Protein AF-A0A1E4RQW2-F1 (afdb_monomer)

pLDDT: mean 87.11, std 9.73, range [39.59, 96.94]

Solvent-accessible surface area (backbone atoms only — not comparable to full-atom values): 6805 Å² total; per-residue (Å²): 132,86,66,51,67,45,65,56,79,88,33,64,82,71,50,57,70,27,85,50,69,66,62,46,50,51,45,43,63,71,71,52,48,35,50,39,88,89,77,69,39,34,31,96,37,62,63,49,35,53,51,22,44,45,75,74,67,39,77,63,44,60,58,42,50,74,72,67,43,56,70,39,65,43,89,88,51,91,55,52,20,76,39,72,68,57,31,52,51,46,39,36,74,75,66,65,45,63,91,82,54,69,83,58,40,54,80,63,31,57,80,86,126

InterPro domains:
  IPR013087 Zinc finger C2H2-type [PF12874] (34-53)
  IPR013087 Zinc finger C2H2-type [PS00028] (36-57)
  IPR013087 Zinc finger C2H2-type [PS00028] (74-95)
  IPR013087 Zinc finger C2H2-type [PS50157] (34-57)
  IPR013087 Zinc finger C2H2-type [SM00355] (4-32)
  IPR013087 Zinc finger C2H2-type [SM00355] (34-57)
  IPR013087 Zinc finger C2H2-type [SM00355] (72-95)
  IPR039258 Zinc finger protein 511 [PTHR21354] (3-103)

Sequence (113 aa):
MASIECSLPPCQYVHPRFSNSEEYELHVLTLHSFICKECNKRFPSEKILEIHIDENHNPFFVIQREKGHKIYQCFDCEKKCMDRKKRRLHMIDKHGYPKEYNFRIIDYGIKSV

Radius of gyration: 17.54 Å; Cα contacts (8 Å, |Δi|>4): 131; chains: 1; bounding box: 40×30×50 Å

Organism: NCBI:txid984485

Secondary structure (DSSP, 8-state):
-PPEE--STTGGGT--EESSHHHHHHHIIIIITTB-TTT--B-SSHHHHHHHHHHHT-HHHHHHHHTT---EE-SSSS-EESSHHHHHHHHHHHH---TTS-TTHHHH-PPP-

Structure (mmCIF, N/CA/C/O backbone):
data_AF-A0A1E4RQW2-F1
#
_entry.id   AF-A0A1E4RQW2-F1
#
loop_
_atom_site.group_PDB
_atom_site.id
_atom_site.type_symbol
_atom_site.label_atom_id
_atom_site.label_alt_id
_atom_site.label_comp_id
_atom_site.label_asym_id
_atom_site.label_entity_id
_atom_site.label_seq_id
_atom_site.pdbx_PDB_ins_code
_atom_site.Cartn_x
_atom_site.Cartn_y
_atom_site.Cartn_z
_atom_site.occupancy
_atom_site.B_iso_or_equiv
_atom_site.auth_seq_id
_atom_site.auth_comp_id
_atom_site.auth_asym_id
_atom_site.auth_atom_id
_atom_site.pdbx_PDB_model_num
ATOM 1 N N . MET A 1 1 ? 24.756 3.989 -33.441 1.00 49.69 1 MET A N 1
ATOM 2 C CA . MET A 1 1 ? 23.375 3.629 -33.062 1.00 49.69 1 MET A CA 1
ATOM 3 C C . MET A 1 1 ? 23.125 4.215 -31.686 1.00 49.69 1 MET A C 1
ATOM 5 O O . MET A 1 1 ? 23.983 4.041 -30.831 1.00 49.69 1 MET A O 1
ATOM 9 N N . ALA A 1 2 ? 22.056 4.989 -31.501 1.00 63.97 2 ALA A N 1
ATOM 10 C CA . ALA A 1 2 ? 21.735 5.562 -30.196 1.00 63.97 2 ALA A CA 1
ATOM 11 C C . ALA A 1 2 ? 21.135 4.462 -29.308 1.00 63.97 2 ALA A C 1
ATOM 13 O O . ALA A 1 2 ? 20.109 3.893 -29.660 1.00 63.97 2 ALA A O 1
ATOM 14 N N . SER A 1 3 ? 21.806 4.128 -28.207 1.00 74.44 3 SER A N 1
ATOM 15 C CA . SER A 1 3 ? 21.307 3.203 -27.186 1.00 74.44 3 SER A CA 1
ATOM 16 C C . SER A 1 3 ? 20.610 3.987 -26.081 1.00 74.44 3 SER A C 1
ATOM 18 O O . SER A 1 3 ? 21.156 4.986 -25.610 1.00 74.44 3 SER A O 1
ATOM 20 N N . ILE A 1 4 ? 19.438 3.527 -25.652 1.00 84.38 4 ILE A N 1
ATOM 21 C CA . ILE A 1 4 ? 18.673 4.133 -24.557 1.00 84.38 4 ILE A CA 1
ATOM 22 C C . ILE A 1 4 ? 19.165 3.508 -23.250 1.00 84.38 4 ILE A C 1
ATOM 24 O O . ILE A 1 4 ? 19.244 2.287 -23.150 1.00 84.38 4 ILE A O 1
ATOM 28 N N . GLU A 1 5 ? 19.527 4.317 -22.257 1.00 86.62 5 GLU A N 1
ATOM 29 C CA . GLU A 1 5 ? 20.038 3.845 -20.964 1.00 86.62 5 GLU A CA 1
ATOM 30 C C . GLU A 1 5 ? 19.098 4.275 -19.834 1.00 86.62 5 GLU A C 1
ATOM 32 O O . GLU A 1 5 ? 18.682 5.433 -19.783 1.00 86.62 5 GLU A O 1
ATOM 37 N N . CYS A 1 6 ? 18.778 3.357 -18.917 1.00 84.31 6 CYS A N 1
ATOM 38 C CA . CYS A 1 6 ? 18.030 3.698 -17.709 1.00 84.31 6 CYS A CA 1
ATOM 39 C C . CYS A 1 6 ? 18.975 3.999 -16.539 1.00 84.31 6 CYS A C 1
ATOM 41 O O . CYS A 1 6 ? 19.741 3.137 -16.115 1.00 84.31 6 CYS A O 1
ATOM 43 N N . SER A 1 7 ? 18.870 5.199 -15.968 1.00 82.06 7 SER A N 1
ATOM 44 C CA . SER A 1 7 ? 19.613 5.625 -14.771 1.00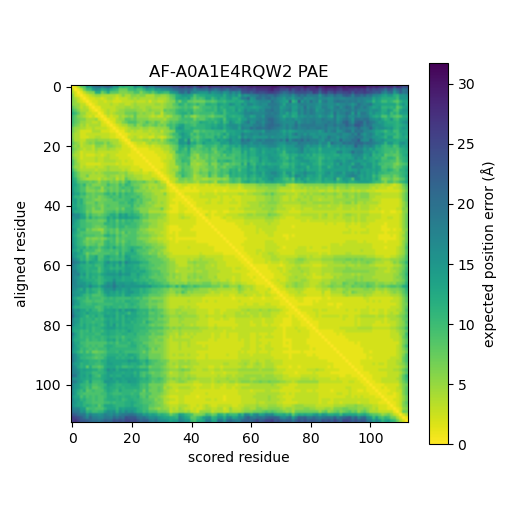 82.06 7 SER A CA 1
ATOM 45 C C . SER A 1 7 ? 18.716 5.866 -13.549 1.00 82.06 7 SER A C 1
ATOM 47 O O . SER A 1 7 ? 19.192 6.297 -12.499 1.00 82.06 7 SER A O 1
ATOM 49 N N . LEU A 1 8 ? 17.415 5.584 -13.658 1.00 74.38 8 LEU A N 1
ATOM 50 C CA . LEU A 1 8 ? 16.459 5.768 -12.567 1.00 74.38 8 LEU A CA 1
ATOM 51 C C . LEU A 1 8 ? 16.653 4.689 -11.487 1.00 74.38 8 LEU A C 1
ATOM 53 O O . LEU A 1 8 ? 16.938 3.544 -11.829 1.00 74.38 8 LEU A O 1
ATOM 57 N N . PRO A 1 9 ? 16.456 4.977 -10.189 1.00 69.62 9 PRO A N 1
ATOM 58 C CA . PRO A 1 9 ? 16.405 3.938 -9.158 1.00 69.62 9 PRO A CA 1
ATOM 59 C C . PRO A 1 9 ? 15.325 2.884 -9.489 1.00 69.62 9 PRO A C 1
ATOM 61 O O . PRO A 1 9 ? 14.214 3.268 -9.870 1.00 69.62 9 PRO A O 1
ATOM 64 N N . PRO A 1 10 ? 15.601 1.565 -9.375 1.00 69.19 10 PRO A N 1
ATOM 65 C CA . PRO A 1 10 ? 16.780 0.909 -8.788 1.00 69.19 10 PRO A CA 1
ATOM 66 C C . PRO A 1 10 ? 17.951 0.668 -9.765 1.00 69.19 10 PRO A C 1
ATOM 68 O O . PRO A 1 10 ? 18.965 0.087 -9.385 1.00 69.19 10 PRO A O 1
ATOM 71 N N . CYS A 1 11 ? 17.842 1.099 -11.018 1.00 79.44 11 CYS A N 1
ATOM 72 C CA . CYS A 1 11 ? 18.810 0.856 -12.090 1.00 79.44 11 CYS A CA 1
ATOM 73 C C . CYS A 1 11 ? 20.076 1.723 -12.030 1.00 79.44 11 CYS A C 1
ATOM 75 O O . CYS A 1 11 ? 20.992 1.488 -12.814 1.00 79.44 11 CYS A O 1
ATOM 77 N N . GLN A 1 12 ? 20.178 2.630 -11.054 1.00 74.88 12 GLN A N 1
ATOM 78 C CA . GLN A 1 12 ? 21.304 3.551 -10.827 1.00 74.88 12 GLN A CA 1
ATOM 79 C C . GLN A 1 12 ? 22.691 2.897 -10.648 1.00 74.88 12 GLN A C 1
ATOM 81 O O . GLN A 1 12 ? 23.685 3.605 -10.553 1.00 74.88 12 GLN A O 1
ATOM 86 N N . TYR A 1 13 ? 22.762 1.566 -10.530 1.00 73.88 13 TYR A N 1
ATOM 87 C CA . TYR A 1 13 ? 24.020 0.816 -10.423 1.00 73.88 13 TYR A CA 1
ATOM 88 C C . TYR A 1 13 ? 24.279 -0.113 -11.612 1.00 73.88 13 TYR A C 1
ATOM 90 O O . TYR A 1 13 ? 25.425 -0.448 -11.888 1.00 73.88 13 TYR A O 1
ATOM 98 N N . VAL A 1 14 ? 23.221 -0.556 -12.297 1.00 79.06 14 VAL A N 1
ATOM 99 C CA . VAL A 1 14 ? 23.304 -1.564 -13.369 1.00 79.06 14 VAL A CA 1
ATOM 100 C C . VAL A 1 14 ? 23.278 -0.906 -14.746 1.00 79.06 14 VAL A C 1
ATOM 102 O O . VAL A 1 14 ? 23.839 -1.465 -15.681 1.00 79.06 14 VAL A O 1
ATOM 105 N N . HIS A 1 15 ? 22.666 0.279 -14.863 1.00 80.69 15 HIS A N 1
ATOM 106 C CA . HIS A 1 15 ? 22.584 1.058 -16.100 1.00 80.69 15 HIS A CA 1
ATOM 107 C C . HIS A 1 15 ? 22.184 0.206 -17.318 1.00 80.69 15 HIS A C 1
ATOM 109 O O . HIS A 1 15 ? 22.949 0.099 -18.282 1.00 80.69 15 HIS A O 1
ATOM 115 N N . PRO A 1 16 ? 21.014 -0.466 -17.280 1.00 82.12 16 PRO A N 1
ATOM 116 C CA . PRO A 1 16 ? 20.593 -1.319 -18.375 1.00 82.12 16 PRO A CA 1
ATOM 117 C C . PRO A 1 16 ? 20.428 -0.486 -19.648 1.00 82.12 16 PRO A C 1
ATOM 119 O O . PRO A 1 16 ? 19.861 0.613 -19.633 1.00 82.12 16 PRO A O 1
ATOM 122 N N . ARG A 1 17 ? 20.959 -1.031 -20.744 1.00 86.06 17 ARG A N 1
ATOM 123 C CA . ARG A 1 17 ? 20.944 -0.421 -22.072 1.00 86.06 17 ARG A CA 1
ATOM 124 C C . ARG A 1 17 ? 20.010 -1.190 -22.985 1.00 86.06 17 ARG A C 1
ATOM 126 O O . ARG A 1 17 ? 20.056 -2.416 -23.028 1.00 86.06 17 ARG A O 1
ATOM 133 N N . PHE A 1 18 ? 19.226 -0.446 -23.744 1.00 86.62 18 PHE A N 1
ATOM 134 C CA . PHE A 1 18 ? 18.213 -0.954 -24.652 1.00 86.62 18 PHE A CA 1
ATOM 135 C C . PHE A 1 18 ? 18.507 -0.475 -26.068 1.00 86.62 18 PHE A C 1
ATOM 137 O O . PHE A 1 18 ? 19.002 0.640 -26.283 1.00 86.62 18 PHE A O 1
ATOM 144 N N . SER A 1 19 ? 18.215 -1.341 -27.035 1.00 85.06 19 SER A N 1
ATOM 145 C CA . SER A 1 19 ? 18.470 -1.062 -28.453 1.00 85.06 19 SER A CA 1
ATOM 146 C C . SER A 1 19 ? 17.272 -0.408 -29.147 1.00 85.06 19 SER A C 1
ATOM 148 O O . SER A 1 19 ? 17.432 0.173 -30.218 1.00 85.06 19 SER A O 1
ATOM 150 N N . ASN A 1 20 ? 16.081 -0.486 -28.546 1.00 86.31 20 ASN A N 1
ATOM 151 C CA . ASN A 1 20 ? 14.834 0.072 -29.064 1.00 86.31 20 ASN A CA 1
ATOM 152 C C . ASN A 1 20 ? 13.996 0.726 -27.941 1.00 86.31 20 ASN A C 1
ATOM 154 O O . ASN A 1 20 ? 14.242 0.508 -2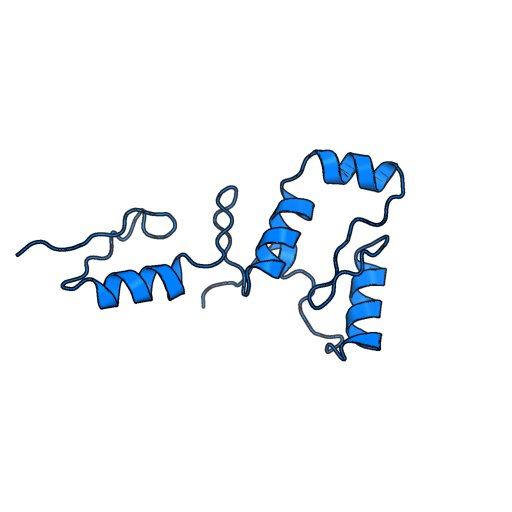6.753 1.00 86.31 20 ASN A O 1
ATOM 158 N N . SER A 1 21 ? 13.028 1.565 -28.334 1.00 86.12 21 SER A N 1
ATOM 159 C CA . SER A 1 21 ? 12.136 2.277 -27.398 1.00 86.12 21 SER A CA 1
ATOM 160 C C . SER A 1 21 ? 11.177 1.330 -26.675 1.00 86.12 21 SER A C 1
ATOM 162 O O . SER A 1 21 ? 10.910 1.515 -25.494 1.00 86.12 21 SER A O 1
ATOM 164 N N . GLU A 1 22 ? 10.692 0.292 -27.359 1.00 87.44 22 GLU A N 1
ATOM 165 C CA . GLU A 1 22 ? 9.684 -0.637 -26.831 1.00 87.44 22 GLU A CA 1
ATOM 166 C C . GLU A 1 22 ? 10.213 -1.467 -25.648 1.00 87.44 22 GLU A C 1
ATOM 168 O O . GLU A 1 22 ?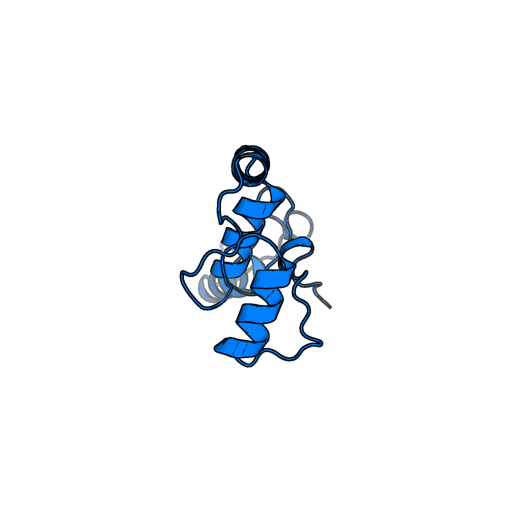 9.530 -1.613 -24.635 1.00 87.44 22 GLU A O 1
ATOM 173 N N . GLU A 1 23 ? 11.454 -1.958 -25.720 1.00 83.62 23 GLU A N 1
ATOM 174 C CA . GLU A 1 23 ? 12.124 -2.662 -24.619 1.00 83.62 23 GLU A CA 1
ATOM 175 C C . GLU A 1 23 ? 12.345 -1.745 -23.416 1.00 83.62 23 GLU A C 1
ATOM 177 O O . GLU A 1 23 ? 12.177 -2.175 -22.272 1.00 83.62 23 GLU A O 1
ATOM 182 N N . TYR A 1 24 ? 12.694 -0.478 -23.661 1.00 83.75 24 TYR A N 1
ATOM 183 C CA . TYR A 1 24 ? 12.843 0.510 -22.598 1.00 83.75 24 TYR A CA 1
ATOM 184 C C . TYR A 1 24 ? 11.497 0.830 -21.932 1.00 83.75 24 TYR A C 1
ATOM 186 O O . TYR A 1 24 ? 11.412 0.857 -20.705 1.00 83.75 24 TYR A O 1
ATOM 194 N N . GLU A 1 25 ? 10.424 1.012 -22.701 1.00 84.75 25 GLU A N 1
ATOM 195 C CA . GLU A 1 25 ? 9.079 1.235 -22.160 1.00 84.75 25 GLU A CA 1
ATOM 196 C C . GLU A 1 25 ? 8.596 0.039 -21.339 1.00 84.75 25 GLU A C 1
ATOM 198 O O . GLU A 1 25 ? 8.131 0.213 -20.211 1.00 84.75 25 GLU A O 1
ATOM 203 N N . LEU A 1 26 ? 8.782 -1.185 -21.843 1.00 83.50 26 LEU A N 1
ATOM 204 C CA . LEU A 1 26 ? 8.465 -2.398 -21.095 1.00 83.50 26 LEU A CA 1
ATOM 205 C C . LEU A 1 26 ? 9.293 -2.487 -19.807 1.00 83.50 26 LEU A C 1
ATOM 207 O O . LEU A 1 26 ? 8.758 -2.835 -18.755 1.00 83.50 26 LEU A O 1
ATOM 211 N N . HIS A 1 27 ? 10.577 -2.131 -19.847 1.00 83.19 27 HIS A N 1
ATOM 212 C CA . HIS A 1 27 ? 11.428 -2.045 -18.662 1.00 83.19 27 HIS A CA 1
ATOM 213 C C . HIS A 1 27 ? 10.891 -1.034 -17.640 1.00 83.19 27 HIS A C 1
ATOM 215 O O . HIS A 1 27 ? 10.753 -1.369 -16.464 1.00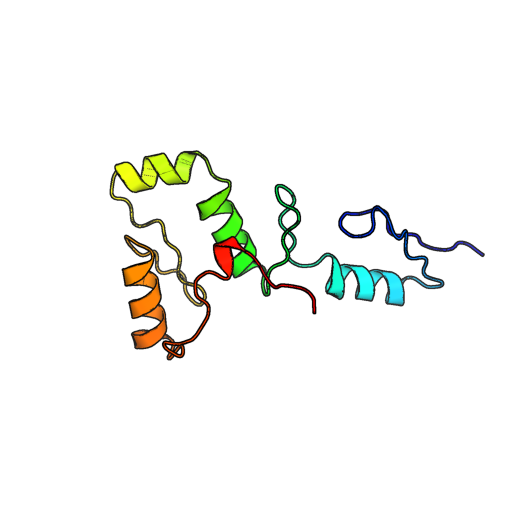 83.19 27 HIS A O 1
ATOM 221 N N . VAL A 1 28 ? 10.519 0.174 -18.066 1.00 78.94 28 VAL A N 1
ATOM 222 C CA . VAL A 1 28 ? 9.930 1.183 -17.173 1.00 78.94 28 VAL A CA 1
ATOM 223 C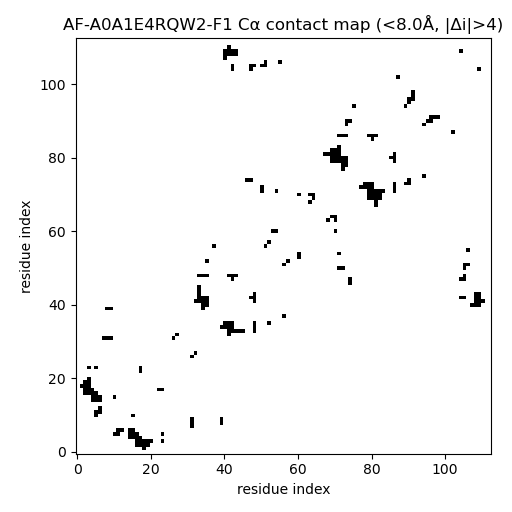 C . VAL A 1 28 ? 8.624 0.677 -16.569 1.00 78.94 28 VAL A C 1
ATOM 225 O O . VAL A 1 28 ? 8.450 0.727 -15.349 1.00 78.94 28 VAL A O 1
ATOM 228 N N . LEU A 1 29 ? 7.748 0.095 -17.384 1.00 77.62 29 LEU A N 1
ATOM 229 C CA . LEU A 1 29 ? 6.465 -0.432 -16.931 1.00 77.62 29 LEU A CA 1
ATOM 230 C C . LEU A 1 29 ? 6.610 -1.629 -15.986 1.00 77.62 29 LEU A C 1
ATOM 232 O O . LEU A 1 29 ? 5.778 -1.820 -15.100 1.00 77.62 29 LEU A O 1
ATOM 236 N N . THR A 1 30 ? 7.650 -2.439 -16.148 1.00 72.81 30 THR A N 1
ATOM 237 C CA . THR A 1 30 ? 7.845 -3.657 -15.354 1.00 72.81 30 THR A CA 1
ATOM 238 C C . THR A 1 30 ? 8.727 -3.452 -14.139 1.00 72.81 30 THR A C 1
ATOM 240 O O . THR A 1 30 ? 8.547 -4.182 -13.172 1.00 72.81 30 THR A O 1
ATOM 243 N N . LEU A 1 31 ? 9.672 -2.512 -14.151 1.00 73.06 31 LEU A N 1
ATOM 244 C CA . LEU A 1 31 ? 10.636 -2.325 -13.065 1.00 73.06 31 LEU A CA 1
ATOM 245 C C . LEU A 1 31 ? 10.461 -1.005 -12.332 1.00 73.06 31 LEU A C 1
ATOM 247 O O . LEU A 1 31 ? 10.666 -0.999 -11.125 1.00 73.06 31 LEU A O 1
ATOM 251 N N . HIS A 1 32 ? 10.035 0.064 -13.003 1.00 75.75 32 HIS A N 1
ATOM 252 C CA . HIS A 1 32 ? 9.850 1.379 -12.383 1.00 75.75 32 HIS A CA 1
ATOM 253 C C . HIS A 1 32 ? 8.399 1.685 -11.996 1.00 75.75 32 HIS A C 1
ATOM 255 O O . HIS A 1 32 ? 8.152 2.618 -11.227 1.00 75.75 32 HIS A O 1
ATOM 261 N N . SER A 1 33 ? 7.436 0.880 -12.450 1.00 79.06 33 SER A N 1
ATOM 262 C CA . SER A 1 33 ? 6.049 1.004 -12.003 1.00 79.06 33 SER A CA 1
ATOM 263 C C . SER A 1 33 ? 5.903 0.700 -10.513 1.00 79.06 33 SER A C 1
ATOM 265 O O . SER A 1 33 ? 6.353 -0.334 -10.009 1.00 79.06 33 SER A O 1
ATOM 267 N N . PHE A 1 34 ? 5.212 1.610 -9.827 1.00 86.56 34 PHE A N 1
ATOM 268 C CA . PHE A 1 34 ? 4.820 1.512 -8.420 1.00 86.56 34 PHE A CA 1
ATOM 269 C C . PHE A 1 34 ? 5.996 1.450 -7.429 1.00 86.56 34 PHE A C 1
ATOM 271 O O . PHE A 1 34 ? 5.948 0.724 -6.433 1.00 86.56 34 PHE A O 1
ATOM 278 N N . ILE A 1 35 ? 7.052 2.231 -7.678 1.00 87.12 35 ILE A N 1
ATOM 279 C CA . ILE A 1 35 ? 8.149 2.451 -6.725 1.00 87.12 35 ILE A CA 1
ATOM 280 C C . ILE A 1 35 ? 7.884 3.691 -5.864 1.00 87.12 35 ILE A C 1
ATOM 282 O O . ILE A 1 35 ? 7.543 4.761 -6.369 1.00 87.12 35 ILE A O 1
ATOM 286 N N . CYS A 1 36 ? 8.106 3.574 -4.555 1.00 89.69 36 CYS A N 1
ATOM 287 C CA . CYS A 1 36 ? 8.160 4.729 -3.665 1.00 89.69 36 CYS A CA 1
ATOM 288 C C . CYS A 1 36 ? 9.486 5.475 -3.837 1.00 89.69 36 CYS A C 1
ATOM 290 O O . CYS A 1 36 ? 10.545 4.910 -3.587 1.00 89.69 36 CYS A O 1
ATOM 292 N N . LYS A 1 37 ? 9.431 6.758 -4.203 1.00 86.00 37 LYS A N 1
ATOM 293 C CA . LYS A 1 37 ? 10.628 7.591 -4.416 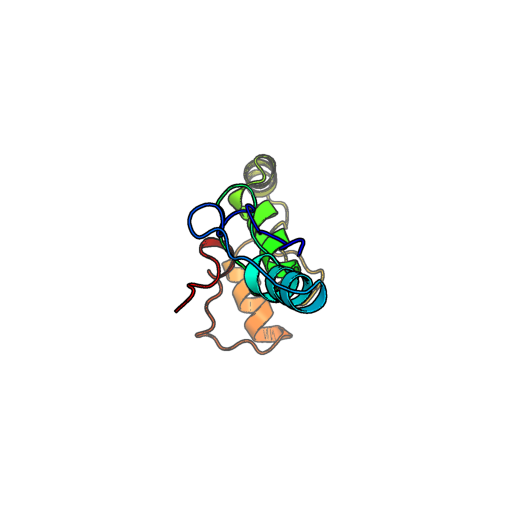1.00 86.00 37 LYS A CA 1
ATOM 294 C C . LYS A 1 37 ? 11.424 7.873 -3.135 1.00 86.00 37 LYS A C 1
ATOM 296 O O . LYS A 1 37 ? 12.624 8.094 -3.213 1.00 86.00 37 LYS A O 1
ATOM 301 N N . GLU A 1 38 ? 10.774 7.824 -1.972 1.00 87.62 38 GLU A N 1
ATOM 302 C CA . GLU A 1 38 ? 11.407 8.105 -0.675 1.00 87.62 38 GLU A CA 1
ATOM 303 C C . GLU A 1 38 ? 12.234 6.917 -0.159 1.00 87.62 38 GLU A C 1
ATOM 305 O O . GLU A 1 38 ? 13.321 7.095 0.382 1.00 87.62 38 GLU A O 1
ATOM 310 N N . CYS A 1 39 ? 11.728 5.687 -0.310 1.00 89.69 39 CYS A N 1
ATOM 311 C CA . CYS A 1 39 ? 12.372 4.488 0.242 1.00 89.69 39 CYS A CA 1
ATOM 312 C C . CYS A 1 39 ? 12.789 3.443 -0.803 1.00 89.69 39 CYS A C 1
ATOM 314 O O . CYS A 1 39 ? 13.296 2.385 -0.433 1.00 89.69 39 CYS A O 1
ATOM 316 N N . ASN A 1 40 ? 12.569 3.718 -2.092 1.00 86.19 40 ASN A N 1
ATOM 317 C CA . ASN A 1 40 ? 12.866 2.848 -3.236 1.00 86.19 40 ASN A CA 1
ATOM 318 C C . ASN A 1 40 ? 12.248 1.438 -3.156 1.00 86.19 40 ASN A C 1
ATOM 320 O O . ASN A 1 40 ? 12.692 0.514 -3.836 1.00 86.19 40 ASN A O 1
ATOM 324 N N . LYS A 1 41 ? 11.201 1.256 -2.339 1.00 87.38 41 LYS A N 1
ATOM 325 C CA . LYS A 1 41 ? 10.440 0.002 -2.266 1.00 87.38 41 LYS A CA 1
ATOM 326 C C . LYS A 1 41 ? 9.453 -0.087 -3.418 1.00 87.38 41 LYS A C 1
ATOM 328 O O . LYS A 1 41 ? 8.831 0.908 -3.786 1.00 87.38 41 LYS A O 1
ATOM 333 N N . ARG A 1 42 ? 9.273 -1.299 -3.937 1.00 86.75 42 ARG A N 1
ATOM 334 C CA . ARG A 1 42 ? 8.342 -1.596 -5.025 1.00 86.75 42 ARG A CA 1
ATOM 335 C C . ARG A 1 42 ? 7.032 -2.167 -4.494 1.00 86.75 42 ARG A C 1
ATOM 337 O O . ARG A 1 42 ? 7.043 -2.956 -3.553 1.00 86.75 42 ARG A O 1
ATOM 344 N N . PHE A 1 43 ? 5.918 -1.826 -5.127 1.00 89.31 43 PHE A N 1
ATOM 345 C CA . PHE A 1 43 ? 4.580 -2.260 -4.736 1.00 89.31 43 PHE A CA 1
ATOM 346 C C . PHE A 1 43 ? 3.853 -2.952 -5.899 1.00 89.31 43 PHE A C 1
ATOM 348 O O . PHE A 1 43 ? 4.218 -2.763 -7.058 1.00 89.31 43 PHE A O 1
ATOM 355 N N . PRO A 1 44 ? 2.850 -3.801 -5.613 1.00 86.31 44 PRO A N 1
ATOM 356 C CA . PRO A 1 44 ? 2.157 -4.573 -6.646 1.00 86.31 44 PRO A CA 1
ATOM 357 C C . PRO A 1 44 ? 1.149 -3.746 -7.457 1.00 86.31 44 PRO A C 1
ATOM 359 O O . PRO A 1 44 ? 0.732 -4.181 -8.524 1.00 86.31 44 PRO A O 1
ATOM 362 N N . SER A 1 45 ? 0.727 -2.584 -6.954 1.00 88.38 45 SER A N 1
ATOM 363 C CA . SER A 1 45 ? -0.211 -1.692 -7.634 1.00 88.38 45 SER A CA 1
ATOM 364 C C . SER A 1 45 ? -0.039 -0.250 -7.166 1.00 88.38 45 SER A C 1
ATOM 366 O O . SER A 1 45 ? 0.485 0.001 -6.075 1.00 88.38 45 SER A O 1
ATOM 368 N N . GLU A 1 46 ? -0.539 0.688 -7.971 1.00 89.38 46 GLU A N 1
ATOM 369 C CA . GLU A 1 46 ? -0.598 2.114 -7.634 1.00 89.38 46 GLU A CA 1
ATOM 370 C C . GLU A 1 46 ? -1.304 2.336 -6.302 1.00 89.38 46 GLU A C 1
ATOM 372 O O . GLU A 1 46 ? -0.779 3.011 -5.422 1.00 89.38 46 GLU A O 1
ATOM 377 N N . LYS A 1 47 ? -2.440 1.662 -6.098 1.00 91.50 47 LYS A N 1
ATOM 378 C CA . LYS A 1 47 ? -3.227 1.802 -4.877 1.00 91.50 47 LYS A CA 1
ATOM 379 C C . LYS A 1 47 ? -2.436 1.461 -3.619 1.00 91.50 47 LYS A C 1
ATOM 381 O O . LYS A 1 47 ? -2.517 2.158 -2.611 1.00 91.50 47 LYS A O 1
ATOM 386 N N . ILE A 1 48 ? -1.660 0.381 -3.663 1.00 92.94 48 ILE A N 1
ATOM 387 C CA . ILE A 1 48 ? -0.835 -0.031 -2.525 1.00 92.94 48 ILE A CA 1
ATOM 388 C C . ILE A 1 48 ? 0.329 0.945 -2.320 1.00 92.94 48 ILE A C 1
ATOM 390 O O . ILE A 1 48 ? 0.668 1.229 -1.171 1.00 92.94 48 ILE A O 1
ATOM 394 N N . LEU A 1 49 ? 0.906 1.486 -3.399 1.00 93.44 49 LEU A N 1
ATOM 395 C CA . LEU A 1 49 ? 1.922 2.536 -3.314 1.00 93.44 49 LEU A CA 1
ATOM 396 C C . LEU A 1 49 ? 1.362 3.816 -2.667 1.00 93.44 49 LEU A C 1
ATOM 398 O O . LEU A 1 49 ? 1.993 4.358 -1.764 1.00 93.44 49 LEU A O 1
ATOM 402 N N . GLU A 1 50 ? 0.184 4.283 -3.077 1.00 93.12 50 GLU A N 1
ATOM 403 C CA . GLU A 1 50 ? -0.468 5.458 -2.481 1.00 93.12 50 GLU A CA 1
ATOM 404 C C . GLU A 1 50 ? -0.692 5.271 -0.979 1.00 93.12 50 GLU A C 1
ATOM 406 O O . GLU A 1 50 ? -0.326 6.127 -0.175 1.00 93.12 50 GLU A O 1
ATOM 411 N N . ILE A 1 51 ? -1.240 4.114 -0.591 1.00 94.94 51 ILE A N 1
ATOM 412 C CA . ILE A 1 51 ? -1.465 3.771 0.816 1.00 94.94 51 ILE A CA 1
ATOM 413 C C . ILE A 1 51 ? -0.137 3.714 1.570 1.00 94.94 51 ILE A C 1
ATOM 415 O O . ILE A 1 51 ? -0.052 4.173 2.706 1.00 94.94 51 ILE A O 1
ATOM 419 N N . HIS A 1 52 ? 0.913 3.166 0.961 1.00 94.88 52 HIS A N 1
ATOM 420 C CA . HIS A 1 52 ? 2.238 3.159 1.562 1.00 94.88 52 HIS A CA 1
ATOM 421 C C . HIS A 1 52 ? 2.750 4.580 1.829 1.00 94.88 52 HIS A C 1
ATOM 423 O O . HIS A 1 52 ? 3.210 4.845 2.941 1.00 94.88 52 HIS A O 1
ATOM 429 N N . ILE A 1 53 ? 2.651 5.479 0.845 1.00 94.25 53 ILE A N 1
ATOM 430 C CA . ILE A 1 53 ? 3.087 6.874 0.972 1.00 94.25 53 ILE A CA 1
ATOM 431 C C . ILE A 1 53 ? 2.306 7.567 2.091 1.00 94.25 53 ILE A C 1
ATOM 433 O O . ILE A 1 53 ? 2.917 8.173 2.971 1.00 94.25 53 ILE A O 1
ATOM 437 N N . ASP A 1 54 ? 0.979 7.428 2.113 1.00 93.62 54 ASP A N 1
ATOM 438 C CA . ASP A 1 54 ? 0.150 8.057 3.141 1.00 93.62 54 ASP A CA 1
ATOM 439 C C . ASP A 1 54 ? 0.455 7.495 4.538 1.00 93.62 54 ASP A C 1
ATOM 441 O O . ASP A 1 54 ? 0.640 8.245 5.486 1.00 93.62 54 ASP A O 1
ATOM 445 N N . GLU A 1 55 ? 0.603 6.180 4.698 1.00 93.81 55 GLU A N 1
ATOM 446 C CA . GLU A 1 55 ? 0.816 5.601 6.030 1.00 93.81 55 GLU A CA 1
ATOM 447 C C . GLU A 1 55 ? 2.248 5.715 6.566 1.00 93.81 55 GLU A C 1
ATOM 449 O O . GLU A 1 55 ? 2.432 5.684 7.784 1.00 93.81 55 GLU A O 1
ATOM 454 N N . ASN A 1 56 ? 3.259 5.773 5.692 1.00 93.06 56 ASN A N 1
ATOM 455 C CA . ASN A 1 56 ? 4.670 5.674 6.092 1.00 93.06 56 ASN A CA 1
ATOM 456 C C . ASN A 1 56 ? 5.471 6.956 5.856 1.00 93.06 56 ASN A C 1
ATOM 458 O O . ASN A 1 56 ? 6.486 7.150 6.522 1.00 93.06 56 ASN A O 1
ATOM 462 N N . HIS A 1 57 ? 5.044 7.812 4.928 1.00 92.88 57 HIS A N 1
ATOM 463 C CA . HIS A 1 57 ? 5.792 9.005 4.529 1.00 92.88 57 HIS A CA 1
ATOM 464 C C . HIS A 1 57 ? 5.025 10.312 4.762 1.00 92.88 57 HIS A C 1
ATOM 466 O O . HIS A 1 57 ? 5.650 11.368 4.811 1.00 92.88 57 HIS A O 1
ATOM 472 N N . ASN A 1 58 ? 3.703 10.279 4.966 1.00 92.50 58 ASN A N 1
ATOM 473 C CA . ASN A 1 58 ? 2.926 11.482 5.259 1.00 92.50 58 ASN A CA 1
ATOM 474 C C . ASN A 1 58 ? 3.014 11.858 6.758 1.00 92.50 58 ASN A C 1
ATOM 476 O O . ASN A 1 58 ? 2.419 11.178 7.602 1.00 92.50 58 ASN A O 1
ATOM 480 N N . PRO A 1 59 ? 3.674 12.974 7.131 1.00 88.44 59 PRO A N 1
ATOM 481 C CA . PRO A 1 59 ? 3.794 13.390 8.532 1.00 88.44 59 PRO A CA 1
ATOM 482 C C . PRO A 1 59 ? 2.439 13.742 9.167 1.00 88.44 59 PRO A C 1
ATOM 484 O O . PRO A 1 59 ? 2.254 13.594 10.376 1.00 88.44 59 PRO A O 1
ATOM 487 N N . PHE A 1 60 ? 1.448 14.145 8.366 1.00 91.00 60 PHE A N 1
ATOM 488 C CA . PHE A 1 60 ? 0.098 14.429 8.854 1.00 91.00 60 PHE A CA 1
ATOM 489 C C . PHE A 1 60 ? -0.691 13.163 9.187 1.00 91.00 60 PHE A C 1
ATOM 491 O O . PHE A 1 60 ? -1.709 13.248 9.877 1.00 91.00 60 PHE A O 1
ATOM 498 N N . PHE A 1 61 ? -0.245 11.989 8.736 1.00 90.44 61 PHE A N 1
ATOM 499 C CA . PHE A 1 61 ? -0.920 10.729 9.023 1.00 90.44 61 PHE A CA 1
ATOM 500 C C . PHE A 1 61 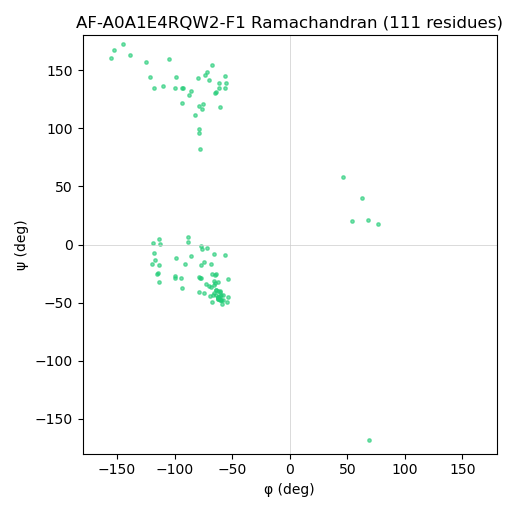? -0.973 10.453 10.527 1.00 90.44 61 PHE A C 1
ATOM 502 O O . PHE A 1 61 ? -2.028 10.119 11.067 1.00 90.44 61 PHE A O 1
ATOM 509 N N . VAL A 1 62 ? 0.141 10.677 11.231 1.00 87.25 62 VAL A N 1
ATOM 510 C CA . VAL A 1 62 ? 0.227 10.499 12.689 1.00 87.25 62 VAL A CA 1
ATOM 511 C C . VAL A 1 62 ? -0.729 11.449 13.408 1.00 87.25 62 VAL A C 1
ATOM 513 O O . VAL A 1 62 ? -1.498 11.012 14.261 1.00 87.25 62 VAL A O 1
ATOM 516 N N . ILE A 1 63 ? -0.764 12.715 12.992 1.00 90.56 63 ILE A N 1
ATOM 517 C CA . ILE A 1 63 ? -1.640 13.738 13.579 1.00 90.56 63 ILE A CA 1
ATOM 518 C C . ILE A 1 63 ? -3.117 13.370 13.382 1.00 90.56 63 ILE A C 1
ATOM 520 O O . ILE A 1 63 ? -3.921 13.453 14.309 1.00 90.56 63 ILE A O 1
ATOM 524 N N . GLN A 1 64 ? -3.504 12.945 12.177 1.00 90.31 64 GLN A N 1
ATOM 525 C CA . GLN A 1 64 ? -4.882 12.531 11.904 1.00 90.31 64 GLN A CA 1
ATOM 526 C C . GLN A 1 64 ? -5.272 11.271 12.684 1.00 90.31 64 GLN A C 1
ATOM 528 O O . GLN A 1 64 ? -6.413 11.155 13.138 1.00 90.31 64 GLN A O 1
ATOM 533 N N . ARG A 1 65 ? -4.323 10.349 12.877 1.00 89.25 65 ARG A N 1
ATOM 534 C CA . ARG A 1 65 ? -4.516 9.145 13.690 1.00 89.25 65 ARG A CA 1
ATOM 535 C C . ARG A 1 65 ? -4.801 9.504 15.143 1.00 89.25 65 ARG A C 1
ATOM 537 O O . ARG A 1 65 ? -5.738 8.965 15.722 1.00 89.25 65 ARG A O 1
ATOM 544 N N . GLU A 1 66 ? -4.019 10.415 15.717 1.00 89.12 66 GLU A N 1
ATOM 545 C CA . GLU A 1 66 ? -4.179 10.880 17.102 1.00 89.12 66 GLU A CA 1
ATOM 546 C C . GLU A 1 66 ? -5.498 11.626 17.314 1.00 89.12 66 GLU A C 1
ATOM 548 O O . GLU A 1 66 ? -6.136 11.472 18.351 1.00 89.12 66 GLU A O 1
ATOM 553 N N . LYS A 1 67 ? -5.975 12.345 16.291 1.00 91.00 67 LYS A N 1
ATOM 554 C CA . LYS A 1 67 ? -7.314 12.956 16.272 1.00 91.00 67 LYS A CA 1
ATOM 555 C C . LYS A 1 67 ? -8.461 11.945 16.120 1.00 91.00 67 LYS A C 1
ATOM 557 O O . LYS A 1 67 ? -9.624 12.339 16.130 1.00 91.00 67 LYS A O 1
ATOM 562 N N . GLY A 1 68 ? -8.170 10.652 15.956 1.00 88.81 68 GLY A N 1
ATOM 563 C CA . GLY A 1 68 ? -9.178 9.596 15.840 1.00 88.81 68 GLY A CA 1
ATOM 564 C C . GLY A 1 68 ? -9.872 9.522 14.476 1.00 88.81 68 GLY A C 1
ATOM 565 O O . GLY A 1 68 ? -10.940 8.913 14.360 1.00 88.81 68 GLY A O 1
ATOM 566 N N . HIS A 1 69 ? -9.297 10.122 13.429 1.00 90.62 69 HIS A N 1
ATOM 567 C CA . HIS A 1 69 ? -9.858 10.046 12.081 1.00 90.62 69 HIS A CA 1
ATOM 568 C C . HIS A 1 69 ? -9.683 8.647 11.470 1.00 90.62 69 HIS A C 1
ATOM 570 O O . HIS A 1 69 ? -8.700 7.942 11.702 1.00 90.62 69 HIS A O 1
ATOM 576 N N . LYS A 1 70 ? -10.634 8.247 10.619 1.00 91.94 70 LYS A N 1
ATOM 577 C CA . LYS A 1 70 ? -10.514 7.028 9.809 1.00 91.94 70 LYS A CA 1
ATOM 578 C C . LYS A 1 70 ? -9.610 7.317 8.614 1.00 91.94 70 LYS A C 1
ATOM 580 O O . LYS A 1 70 ? -10.064 7.885 7.624 1.00 91.94 70 LYS A O 1
ATOM 585 N N . ILE A 1 71 ? -8.350 6.919 8.715 1.00 93.00 71 ILE A N 1
ATOM 586 C CA . ILE A 1 71 ? -7.318 7.203 7.706 1.00 93.00 71 ILE A CA 1
ATOM 587 C C . ILE A 1 71 ? -6.802 5.954 6.985 1.00 93.00 71 ILE A C 1
ATOM 589 O O . ILE A 1 71 ? -6.266 6.060 5.892 1.00 93.00 71 ILE A O 1
ATOM 593 N N . TYR A 1 72 ? -7.023 4.755 7.532 1.00 94.19 72 TYR A N 1
ATOM 594 C CA . TYR A 1 72 ? -6.489 3.516 6.961 1.00 94.19 72 TYR A CA 1
ATOM 595 C C . TYR A 1 72 ? -7.319 3.050 5.766 1.00 94.19 72 TYR A C 1
ATOM 597 O O . TYR A 1 72 ? -8.342 2.383 5.938 1.00 94.19 72 TYR A O 1
ATOM 605 N N . GLN A 1 73 ? -6.899 3.391 4.554 1.00 95.44 73 GLN A N 1
ATOM 606 C CA . GLN A 1 73 ? -7.641 3.067 3.337 1.00 95.44 73 GLN A CA 1
ATOM 607 C C . GLN A 1 73 ? -7.625 1.563 3.019 1.00 95.44 73 GLN A C 1
ATOM 609 O O . GLN A 1 73 ? -6.621 0.876 3.233 1.00 95.44 73 GLN A O 1
ATOM 614 N N . CYS A 1 74 ? -8.760 1.046 2.541 1.00 95.50 74 CYS A N 1
ATOM 615 C CA . CYS A 1 74 ? -8.889 -0.306 2.002 1.00 95.50 74 CYS A CA 1
ATOM 616 C C . CYS A 1 74 ? -8.100 -0.462 0.691 1.00 95.50 74 CYS A C 1
ATOM 618 O O . CYS A 1 74 ? -7.856 0.514 -0.013 1.00 95.50 74 CYS A O 1
ATOM 620 N N . PHE A 1 75 ? -7.691 -1.693 0.380 1.00 93.81 75 PHE A N 1
ATOM 621 C CA . PHE A 1 75 ? -6.909 -1.986 -0.821 1.00 93.81 75 PHE A CA 1
ATOM 622 C C . PHE A 1 75 ? -7.773 -2.002 -2.090 1.00 93.81 75 PHE A C 1
ATOM 624 O O . PHE A 1 75 ? -7.280 -1.601 -3.136 1.00 93.81 75 PHE A O 1
ATOM 631 N N . ASP A 1 76 ? -9.060 -2.349 -1.971 1.00 92.00 76 ASP A N 1
ATOM 632 C CA . ASP A 1 76 ? -9.940 -2.585 -3.128 1.00 92.00 76 ASP A CA 1
ATOM 633 C C . ASP A 1 76 ? -11.132 -1.625 -3.214 1.00 92.00 76 ASP A C 1
ATOM 635 O O . ASP A 1 76 ? -11.894 -1.652 -4.178 1.00 92.00 76 ASP A O 1
ATOM 639 N N . CYS A 1 77 ? -11.347 -0.788 -2.197 1.00 93.94 77 CYS A N 1
ATOM 640 C CA . CYS A 1 77 ? -12.442 0.178 -2.201 1.00 93.94 77 CYS A CA 1
ATOM 641 C C . CYS A 1 77 ? -12.072 1.490 -1.502 1.00 93.94 77 CYS A C 1
ATOM 643 O O . CYS A 1 77 ? -11.033 1.627 -0.855 1.00 93.94 77 CYS A O 1
ATOM 645 N N . GLU A 1 78 ? -12.964 2.474 -1.593 1.00 93.19 78 GLU A N 1
ATOM 646 C CA . GLU A 1 78 ? -12.748 3.821 -1.053 1.00 93.19 78 GLU A CA 1
ATOM 647 C C . GLU A 1 78 ? -12.902 3.915 0.474 1.00 93.19 78 GLU A C 1
ATOM 649 O O . GLU A 1 78 ? -12.655 4.963 1.078 1.00 93.19 78 GLU A O 1
ATOM 654 N N . LYS A 1 79 ? -13.288 2.819 1.140 1.00 93.88 79 LYS A N 1
ATOM 655 C CA . LYS A 1 79 ? -13.523 2.817 2.583 1.00 93.88 79 LYS A CA 1
ATOM 656 C C . LYS A 1 79 ? -12.234 3.085 3.356 1.00 93.88 79 LYS A C 1
ATOM 658 O O . LYS A 1 79 ? -11.237 2.378 3.213 1.00 93.88 79 LYS A O 1
ATOM 663 N N . LYS A 1 80 ? -12.305 4.035 4.291 1.00 95.12 80 LYS A N 1
ATOM 664 C CA . LYS A 1 80 ? -11.268 4.262 5.302 1.00 95.12 80 LYS A CA 1
ATOM 665 C C . LYS A 1 80 ? -11.648 3.624 6.636 1.00 95.12 80 LYS A C 1
ATOM 667 O O . LYS A 1 80 ? -12.780 3.727 7.118 1.00 95.12 80 LYS A O 1
ATOM 672 N N . CYS A 1 81 ? -10.684 2.948 7.237 1.00 94.19 81 CYS A N 1
ATOM 673 C CA . CYS A 1 81 ? -10.788 2.247 8.505 1.00 94.19 81 CYS A CA 1
ATOM 674 C C . CYS A 1 81 ? -10.089 3.035 9.617 1.00 94.19 81 CYS A C 1
ATOM 676 O O . CYS A 1 81 ? -9.252 3.902 9.375 1.00 94.19 81 CYS A O 1
ATOM 678 N N . MET A 1 82 ? -10.461 2.731 10.858 1.00 92.50 82 MET A N 1
ATOM 679 C CA . MET A 1 82 ? -9.904 3.395 12.041 1.00 92.50 82 MET A CA 1
ATOM 680 C C . MET A 1 82 ? -8.507 2.880 12.404 1.00 92.50 82 MET A C 1
ATOM 682 O O . MET A 1 82 ? -7.703 3.629 12.938 1.00 92.50 82 MET A O 1
ATOM 686 N N . ASP A 1 83 ? -8.207 1.623 12.086 1.00 92.88 83 ASP A N 1
ATOM 687 C CA . ASP A 1 83 ? -6.911 1.005 12.344 1.00 92.88 83 ASP A CA 1
ATOM 688 C C . ASP A 1 83 ? -6.633 -0.114 11.323 1.00 92.88 83 ASP A C 1
ATOM 690 O O . ASP A 1 83 ? -7.525 -0.566 10.588 1.00 92.88 83 ASP A O 1
ATOM 694 N N . ARG A 1 84 ? -5.381 -0.587 11.290 1.00 93.44 84 ARG A N 1
ATOM 695 C CA . ARG A 1 84 ? -4.942 -1.662 10.386 1.00 93.44 84 ARG A CA 1
ATOM 696 C C . ARG A 1 84 ? -5.662 -2.990 10.634 1.00 93.44 84 ARG A C 1
ATOM 698 O O . ARG A 1 84 ? -5.883 -3.741 9.683 1.00 93.44 84 ARG A O 1
ATOM 705 N N . LYS A 1 85 ? -6.050 -3.290 11.880 1.00 94.19 85 LYS A N 1
ATOM 706 C CA . LYS A 1 85 ? -6.757 -4.530 12.241 1.00 94.19 85 LYS A CA 1
ATOM 707 C C . LYS A 1 85 ? -8.172 -4.523 11.662 1.00 94.19 85 LYS A C 1
ATOM 709 O O . LYS A 1 85 ? -8.579 -5.506 11.048 1.00 94.19 85 LYS A O 1
ATOM 714 N N . LYS A 1 86 ? -8.895 -3.408 11.775 1.00 95.44 86 LYS A N 1
ATOM 715 C CA . LYS A 1 86 ? -10.218 -3.211 11.170 1.00 95.44 86 LYS A CA 1
ATOM 716 C C . LYS A 1 86 ? -10.157 -3.243 9.652 1.00 95.44 86 LYS A C 1
ATOM 718 O O . LYS A 1 86 ? -11.029 -3.859 9.050 1.00 95.44 86 LYS A O 1
ATOM 723 N N . ARG A 1 87 ? -9.121 -2.660 9.035 1.00 95.88 87 ARG A N 1
ATOM 724 C CA . ARG A 1 87 ? -8.900 -2.825 7.592 1.00 95.88 87 ARG A CA 1
ATOM 725 C C . ARG A 1 87 ? -8.738 -4.294 7.219 1.00 95.88 87 ARG A C 1
ATOM 727 O O . ARG A 1 87 ? -9.433 -4.755 6.325 1.00 95.88 87 ARG A O 1
ATOM 734 N N . ARG A 1 88 ? -7.859 -5.032 7.906 1.00 95.50 88 ARG A N 1
ATOM 735 C CA . ARG A 1 88 ? -7.655 -6.466 7.643 1.00 95.50 88 ARG A CA 1
ATOM 736 C C . ARG A 1 88 ? -8.970 -7.238 7.724 1.00 95.50 88 ARG A C 1
ATOM 738 O O . ARG A 1 88 ? -9.294 -7.971 6.800 1.00 95.50 88 ARG A O 1
ATOM 745 N N . LEU A 1 89 ? -9.741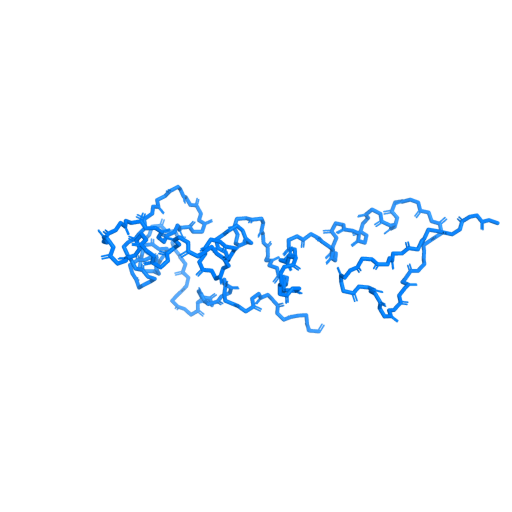 -7.039 8.793 1.00 96.56 89 LEU A N 1
ATOM 746 C CA . LEU A 1 89 ? -11.050 -7.681 8.951 1.00 96.56 89 LEU A CA 1
ATOM 747 C C . LEU A 1 89 ? -12.014 -7.300 7.826 1.00 96.56 89 LEU A C 1
ATOM 749 O O . LEU A 1 89 ? -12.677 -8.172 7.284 1.00 96.56 89 LEU A O 1
ATOM 753 N N . HIS A 1 90 ? -12.060 -6.025 7.441 1.00 96.38 90 HIS A N 1
ATOM 754 C CA . HIS A 1 90 ? -12.885 -5.565 6.329 1.00 96.38 90 HIS A CA 1
ATOM 755 C C . HIS A 1 90 ? -12.506 -6.238 5.004 1.00 96.38 90 HIS A C 1
ATOM 757 O O . HIS A 1 90 ? -13.401 -6.608 4.253 1.00 96.38 90 HIS A O 1
ATOM 763 N N . MET A 1 91 ? -11.215 -6.433 4.731 1.00 96.00 91 MET A N 1
ATOM 764 C CA . MET A 1 91 ? -10.763 -7.081 3.495 1.00 96.00 91 MET A CA 1
ATOM 765 C C . MET A 1 91 ? -11.042 -8.582 3.490 1.00 96.00 91 MET A C 1
ATOM 767 O O . MET A 1 91 ? -11.419 -9.123 2.458 1.00 96.00 91 MET A O 1
ATOM 771 N N . ILE A 1 92 ? -10.964 -9.242 4.645 1.00 96.69 92 ILE A N 1
ATOM 772 C CA . ILE A 1 92 ? -11.375 -10.645 4.774 1.00 96.69 92 ILE A CA 1
ATOM 773 C C . ILE A 1 92 ? -12.897 -10.778 4.593 1.00 96.69 92 ILE A C 1
ATOM 775 O O . ILE A 1 92 ? -13.350 -11.593 3.801 1.00 96.69 92 ILE A O 1
ATOM 779 N N . ASP A 1 93 ? -13.689 -9.960 5.291 1.00 96.69 93 ASP A N 1
ATOM 780 C CA . ASP A 1 93 ? -15.156 -10.077 5.325 1.00 96.69 93 ASP A CA 1
ATOM 781 C C . ASP A 1 93 ? -15.843 -9.600 4.038 1.00 96.69 93 ASP A C 1
ATOM 783 O O . ASP A 1 93 ? -16.798 -10.218 3.579 1.00 96.69 93 ASP A O 1
ATOM 787 N N . LYS A 1 94 ? -15.386 -8.481 3.457 1.00 96.94 94 LYS A N 1
ATOM 788 C CA . LYS A 1 94 ? -16.037 -7.856 2.290 1.00 96.94 94 LYS A CA 1
ATOM 789 C C . LYS A 1 94 ? -15.380 -8.178 0.961 1.00 96.94 94 LYS A C 1
ATOM 791 O O . LYS A 1 94 ? -16.080 -8.185 -0.043 1.00 96.94 94 LYS A O 1
ATOM 796 N N . HIS A 1 95 ? -14.076 -8.428 0.958 1.00 96.19 95 HIS A N 1
ATOM 797 C CA . HIS A 1 95 ? -13.313 -8.683 -0.266 1.00 96.19 95 HIS A CA 1
ATOM 798 C C . HIS A 1 95 ? -12.804 -10.129 -0.351 1.00 96.19 95 HIS A C 1
ATOM 800 O O . HIS A 1 95 ? -12.155 -10.491 -1.324 1.00 96.19 95 HIS A O 1
ATOM 806 N N . GLY A 1 96 ? -13.101 -10.975 0.645 1.00 95.56 96 GLY A N 1
ATOM 807 C CA . GLY A 1 96 ? -12.755 -12.397 0.614 1.00 95.56 96 GLY A CA 1
ATOM 808 C C . GLY A 1 96 ? -11.255 -12.681 0.692 1.00 95.56 96 GLY A C 1
ATOM 809 O O . GLY A 1 96 ? -10.818 -13.756 0.287 1.00 95.56 96 GLY A O 1
ATOM 810 N N . TYR A 1 97 ? -10.449 -11.739 1.194 1.00 94.88 97 TYR A N 1
ATOM 811 C CA . TYR A 1 97 ? -9.007 -11.950 1.296 1.00 94.88 97 TYR A CA 1
ATOM 812 C C . TYR A 1 97 ? -8.686 -13.140 2.215 1.00 94.88 97 TYR A C 1
ATOM 814 O O . TYR A 1 97 ? -9.264 -13.240 3.305 1.00 94.88 97 TYR A O 1
ATOM 822 N N . PRO A 1 98 ? -7.704 -13.990 1.853 1.00 95.12 98 PRO A N 1
ATOM 823 C CA . PRO A 1 98 ? -7.177 -15.007 2.755 1.00 95.12 98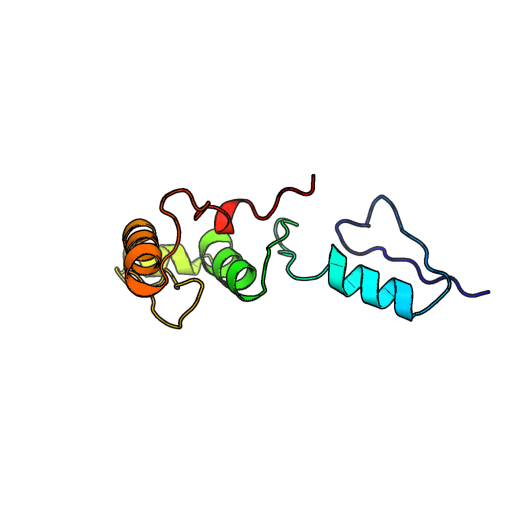 PRO A CA 1
ATOM 824 C C . PRO A 1 98 ? -6.676 -14.379 4.059 1.00 95.12 98 PRO A C 1
ATOM 826 O O . PRO A 1 98 ? -6.097 -13.286 4.063 1.00 95.12 98 PRO A O 1
ATOM 829 N N . LYS A 1 99 ? -6.836 -15.076 5.188 1.00 91.94 99 LYS A N 1
ATOM 830 C CA . LYS A 1 99 ? -6.354 -14.580 6.490 1.00 91.94 99 LYS A CA 1
ATOM 831 C C . LYS A 1 99 ? -4.828 -14.469 6.515 1.00 91.94 99 LYS A C 1
ATOM 833 O O . LYS A 1 99 ? -4.290 -13.649 7.259 1.00 91.94 99 LYS A O 1
ATOM 838 N N . GLU A 1 100 ? -4.176 -15.277 5.699 1.00 91.44 100 GLU A N 1
ATOM 839 C CA . GLU A 1 100 ? -2.748 -15.499 5.524 1.00 91.44 100 GLU A CA 1
ATOM 840 C C . GLU A 1 100 ? -2.132 -14.492 4.547 1.00 91.44 100 GLU A C 1
ATOM 842 O O . GLU A 1 100 ? -0.910 -14.404 4.445 1.00 91.44 100 GLU A O 1
ATOM 847 N N . TYR A 1 101 ? -2.960 -13.705 3.848 1.00 91.56 101 TYR A N 1
ATOM 848 C CA . TYR A 1 101 ? -2.480 -12.653 2.965 1.00 91.56 101 TYR A CA 1
ATOM 849 C C . TYR A 1 101 ? -1.559 -11.684 3.722 1.00 91.56 101 TYR A C 1
ATOM 851 O O . TYR A 1 101 ? -1.827 -11.277 4.859 1.00 91.56 101 TYR A O 1
ATOM 859 N N . ASN A 1 102 ? -0.470 -11.266 3.075 1.00 91.38 102 ASN A N 1
ATOM 860 C CA . ASN A 1 102 ? 0.481 -10.339 3.672 1.00 91.38 102 ASN A CA 1
ATOM 861 C C . ASN A 1 102 ? -0.042 -8.893 3.633 1.00 91.38 102 ASN A C 1
ATOM 863 O O . ASN A 1 102 ? 0.353 -8.079 2.803 1.00 91.38 102 ASN A O 1
ATOM 867 N N . PHE A 1 103 ? -0.883 -8.531 4.601 1.00 92.25 103 PHE A N 1
ATOM 868 C CA . PHE A 1 103 ? -1.396 -7.163 4.759 1.00 92.25 103 PHE A CA 1
ATOM 869 C C . PHE A 1 103 ? -0.323 -6.124 5.125 1.00 92.25 103 PHE A C 1
ATOM 871 O O . PHE A 1 103 ? -0.613 -4.928 5.137 1.00 92.25 103 PHE A O 1
ATOM 878 N N . ARG A 1 104 ? 0.909 -6.556 5.429 1.00 92.00 104 ARG A N 1
ATOM 879 C CA . ARG A 1 104 ? 2.065 -5.677 5.658 1.00 92.00 104 ARG A CA 1
ATOM 880 C C . ARG A 1 104 ? 2.825 -5.358 4.372 1.00 92.00 104 ARG A C 1
ATOM 882 O O . ARG A 1 104 ? 3.862 -4.705 4.433 1.00 92.00 104 ARG A O 1
ATOM 889 N N . ILE A 1 105 ? 2.308 -5.768 3.214 1.00 92.38 105 ILE A N 1
ATOM 890 C CA . ILE A 1 105 ? 2.852 -5.392 1.905 1.00 92.38 105 ILE A CA 1
ATOM 891 C C . ILE A 1 105 ? 2.987 -3.872 1.743 1.00 92.38 105 ILE A C 1
ATOM 893 O O . ILE A 1 105 ? 3.934 -3.418 1.117 1.00 92.38 105 ILE A O 1
ATOM 897 N N . ILE A 1 106 ? 2.128 -3.083 2.398 1.00 92.44 106 ILE A N 1
ATOM 898 C CA . ILE A 1 106 ? 2.225 -1.615 2.446 1.00 92.44 106 ILE A CA 1
ATOM 899 C C . ILE A 1 106 ? 3.430 -1.082 3.239 1.00 92.44 106 ILE A C 1
ATOM 901 O O . ILE A 1 106 ? 3.751 0.089 3.119 1.00 92.44 106 ILE A O 1
ATOM 905 N N . ASP A 1 107 ? 4.087 -1.885 4.078 1.00 91.50 107 ASP A N 1
ATOM 906 C CA . ASP A 1 107 ? 5.254 -1.446 4.860 1.00 91.50 107 ASP A CA 1
ATOM 907 C C . ASP A 1 107 ? 6.557 -1.764 4.120 1.00 91.50 107 ASP A C 1
ATOM 909 O O . ASP A 1 107 ? 7.536 -1.014 4.177 1.00 91.50 107 ASP A O 1
ATOM 913 N N . TYR A 1 108 ? 6.587 -2.917 3.452 1.00 88.31 108 TYR A N 1
ATOM 914 C CA . TYR A 1 108 ? 7.821 -3.530 2.961 1.00 88.31 108 TYR A CA 1
ATOM 915 C C . TYR A 1 108 ? 7.889 -3.660 1.444 1.00 88.31 108 TYR A C 1
ATOM 917 O O . TYR A 1 108 ? 8.977 -3.893 0.923 1.00 88.31 108 TYR A O 1
ATOM 925 N N . GLY A 1 109 ? 6.769 -3.483 0.746 1.00 87.00 109 GLY A N 1
ATOM 926 C CA . GLY A 1 109 ? 6.690 -3.734 -0.683 1.00 87.00 109 GLY A CA 1
ATOM 927 C C . GLY A 1 109 ? 6.799 -5.219 -1.033 1.00 87.00 109 GLY A C 1
ATOM 928 O O . GLY A 1 109 ? 6.710 -6.102 -0.172 1.00 87.00 109 GLY A O 1
ATOM 929 N N . ILE A 1 110 ? 6.984 -5.488 -2.321 1.00 85.06 110 ILE A N 1
ATOM 930 C CA . ILE A 1 110 ? 7.329 -6.810 -2.842 1.00 85.06 110 ILE A CA 1
ATOM 931 C C . ILE A 1 110 ? 8.846 -6.988 -2.796 1.00 85.06 110 ILE A C 1
ATOM 933 O O . ILE A 1 110 ? 9.601 -6.111 -3.215 1.00 85.06 110 ILE A O 1
ATOM 937 N N . LYS A 1 111 ? 9.305 -8.129 -2.277 1.00 67.19 111 LYS A N 1
ATOM 938 C CA . LYS A 1 111 ? 10.704 -8.529 -2.434 1.00 67.19 111 LYS A CA 1
ATOM 939 C C . LYS A 1 111 ? 10.849 -9.092 -3.841 1.00 67.19 111 LYS A C 1
ATOM 941 O O . LYS A 1 111 ? 10.165 -10.059 -4.166 1.00 67.19 111 LYS A O 1
ATOM 946 N N . SER A 1 112 ? 11.700 -8.482 -4.659 1.00 52.19 112 SER A N 1
ATOM 947 C CA . SER A 1 112 ? 12.172 -9.131 -5.880 1.00 52.19 112 SER A CA 1
ATOM 948 C C . SER A 1 112 ? 12.908 -10.404 -5.459 1.00 52.19 112 SER A C 1
ATOM 950 O O . SER A 1 112 ? 13.841 -10.322 -4.657 1.00 52.19 112 SER A O 1
ATOM 952 N N . VAL A 1 113 ? 12.401 -11.556 -5.902 1.00 39.59 113 VAL A N 1
ATOM 953 C CA . VAL A 1 113 ? 13.120 -12.838 -5.852 1.00 39.59 113 VAL A CA 1
ATOM 954 C C . VAL A 1 113 ? 14.254 -12.784 -6.863 1.00 39.59 113 VAL A C 1
ATOM 956 O O . VAL A 1 113 ? 14.012 -12.213 -7.951 1.00 39.59 113 VAL A O 1
#

Foldseek 3Di:
DDWDWDCDPPCVPVGDIHPDPVVVVVCCCPPVPQADPVPRAHAPHPLLSVLLCLCPPNPCNVVCLVVQHQARQASPDRDGHNDLVRNLVCCCVPVVDDNPDDSCCSVHPDDDD

Nearest PDB structures (foldseek):
  7n5w-assembly1_A  TM=4.898E-01  e=3.994E-01  Homo sapiens
  2wbt-assembly1_B  TM=3.688E-01  e=3.994E-01  Sulfolobus spindle-shaped virus 1

Mean predicted aligned error: 7.26 Å